Protein AF-A0A975SWA0-F1 (afdb_monomer_lite)

Organism: NCBI:txid2849501

Structure (mmCIF, N/CA/C/O backbone):
data_AF-A0A975SWA0-F1
#
_entry.id   AF-A0A975SWA0-F1
#
loop_
_atom_site.group_PDB
_atom_site.id
_atom_site.type_symbol
_atom_site.label_atom_id
_atom_site.label_alt_id
_atom_site.label_comp_id
_atom_site.label_asym_id
_atom_site.label_entity_id
_atom_site.label_seq_id
_atom_site.pdbx_PDB_ins_code
_atom_site.Cartn_x
_atom_site.Cartn_y
_atom_site.Cartn_z
_atom_site.occupancy
_atom_site.B_iso_or_equiv
_atom_site.auth_seq_id
_atom_site.auth_comp_id
_atom_site.auth_asym_id
_atom_site.auth_atom_id
_atom_site.pdbx_PDB_model_num
ATOM 1 N N . MET A 1 1 ? -30.942 8.955 77.197 1.00 41.12 1 MET A N 1
ATOM 2 C CA . MET A 1 1 ? -30.1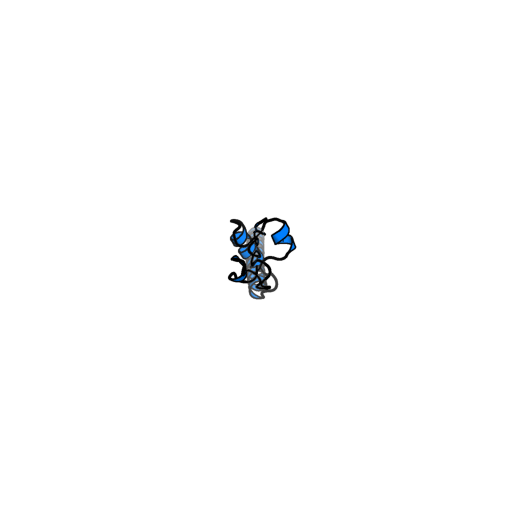04 8.687 76.015 1.00 41.12 1 MET A CA 1
ATOM 3 C C . MET A 1 1 ? -31.011 8.753 74.799 1.00 41.12 1 MET A C 1
ATOM 5 O O . MET A 1 1 ? -31.984 8.015 74.786 1.00 41.12 1 MET A O 1
ATOM 9 N N . GLN A 1 2 ? -30.776 9.682 73.870 1.00 46.50 2 GLN A N 1
ATOM 10 C CA . GLN A 1 2 ? -31.423 9.679 72.554 1.00 46.50 2 GLN A CA 1
ATOM 11 C C . GLN A 1 2 ? -30.546 8.830 71.633 1.00 46.50 2 GLN A C 1
ATOM 13 O O . GLN A 1 2 ? -29.376 9.153 71.444 1.00 46.50 2 GLN A O 1
ATOM 18 N N . GLU A 1 3 ? -31.096 7.716 71.161 1.00 51.94 3 GLU A N 1
ATOM 19 C CA . GLU A 1 3 ? -30.543 6.923 70.065 1.00 51.94 3 GLU A CA 1
ATOM 20 C C . GLU A 1 3 ? -30.561 7.814 68.818 1.00 51.94 3 GLU A C 1
ATOM 22 O O . GLU A 1 3 ? -31.618 8.282 68.395 1.00 51.94 3 GLU A O 1
ATOM 27 N N . HIS A 1 4 ? -29.380 8.151 68.307 1.00 52.66 4 HIS A N 1
ATOM 28 C CA . HIS A 1 4 ? -29.249 8.774 67.000 1.00 52.66 4 HIS A CA 1
ATOM 29 C C . HIS A 1 4 ? -29.371 7.653 65.967 1.00 52.66 4 HIS A C 1
ATOM 31 O O . HIS A 1 4 ? -28.428 6.885 65.802 1.00 52.66 4 HIS A O 1
ATOM 37 N N . ASP A 1 5 ? -30.526 7.560 65.307 1.00 61.88 5 ASP A N 1
ATOM 38 C CA . ASP A 1 5 ? -30.671 6.811 64.058 1.00 61.88 5 ASP A CA 1
ATOM 39 C C . ASP A 1 5 ? -29.697 7.414 63.031 1.00 61.88 5 ASP A C 1
ATOM 41 O O . ASP A 1 5 ? -29.865 8.557 62.590 1.00 61.88 5 ASP A O 1
ATOM 45 N N . GLU A 1 6 ? -28.638 6.675 62.694 1.00 64.38 6 GLU A N 1
ATOM 46 C CA . GLU A 1 6 ? -27.837 6.953 61.503 1.00 64.38 6 GLU A CA 1
ATOM 47 C C . GLU A 1 6 ? -28.718 6.720 60.266 1.00 64.38 6 GLU A C 1
ATOM 49 O O . GLU A 1 6 ? -29.348 5.666 60.159 1.00 64.38 6 GLU A O 1
ATOM 54 N N . PRO A 1 7 ? -28.791 7.666 59.315 1.00 55.22 7 PRO A N 1
ATOM 55 C CA . PRO A 1 7 ? -29.480 7.413 58.061 1.00 55.22 7 PRO A CA 1
ATOM 56 C C . PRO A 1 7 ? -28.705 6.351 57.273 1.00 55.22 7 PRO A C 1
ATOM 58 O O . PRO A 1 7 ? -27.536 6.551 56.943 1.00 55.22 7 PRO A O 1
ATOM 61 N N . GLU A 1 8 ? -29.363 5.230 56.968 1.00 56.88 8 GLU A N 1
ATOM 62 C CA . GLU A 1 8 ? -28.830 4.196 56.081 1.00 56.88 8 GLU A CA 1
ATOM 63 C C . GLU A 1 8 ? -28.373 4.828 54.758 1.00 56.88 8 GLU A C 1
ATOM 65 O O . GLU A 1 8 ? -29.136 5.496 54.056 1.00 56.88 8 GLU A O 1
ATOM 70 N N . HIS A 1 9 ? -27.092 4.650 54.443 1.00 53.62 9 HIS A N 1
ATOM 71 C CA . HIS A 1 9 ? -26.474 5.145 53.223 1.00 53.62 9 HIS A CA 1
ATOM 72 C C . HIS A 1 9 ? -27.065 4.368 52.026 1.00 53.62 9 HIS A C 1
ATOM 74 O O . HIS A 1 9 ? -26.914 3.14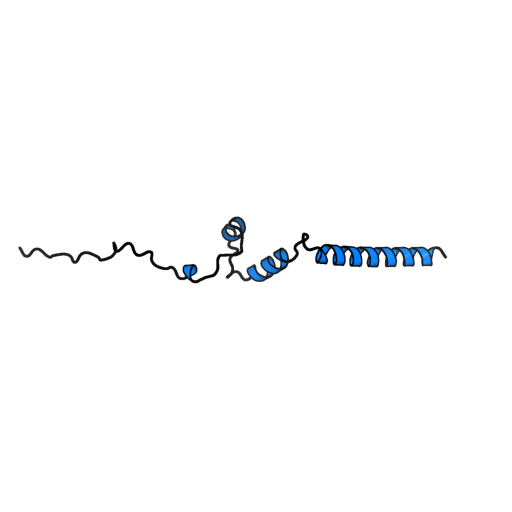7 51.980 1.00 53.62 9 HIS A O 1
ATOM 80 N N . PRO A 1 10 ? -27.732 5.008 51.047 1.00 53.41 10 PRO A N 1
ATOM 81 C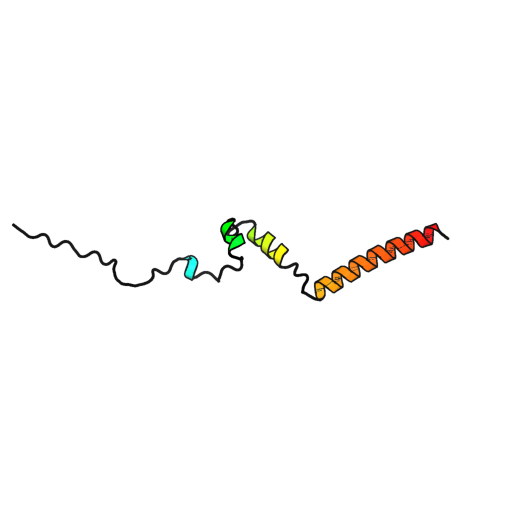 CA . PRO A 1 10 ? -28.495 4.308 50.005 1.00 53.41 10 PRO A CA 1
ATOM 82 C C . PRO A 1 10 ? -27.624 3.719 48.871 1.00 53.41 10 PRO A C 1
ATOM 84 O O . PRO A 1 10 ? -28.050 3.690 47.721 1.00 53.41 10 PRO A O 1
ATOM 87 N N . GLU A 1 11 ? -26.407 3.244 49.156 1.00 55.88 11 GLU A N 1
ATOM 88 C CA . GLU A 1 11 ? -25.446 2.762 48.136 1.00 55.88 11 GLU A CA 1
ATOM 89 C C . GLU A 1 11 ? -25.542 1.251 47.846 1.00 55.88 11 GLU A C 1
ATOM 91 O O . GLU A 1 11 ? -24.606 0.679 47.302 1.00 55.88 11 GLU A O 1
ATOM 96 N N . ASP A 1 12 ? -26.642 0.576 48.194 1.00 52.31 12 ASP A N 1
ATOM 97 C CA . ASP A 1 12 ? -26.852 -0.844 47.837 1.00 52.31 12 ASP A CA 1
ATOM 98 C C . ASP A 1 12 ? -28.133 -1.057 47.017 1.00 52.31 12 ASP A C 1
ATOM 100 O O . ASP A 1 12 ? -28.836 -2.063 47.107 1.00 52.31 12 ASP A O 1
ATOM 104 N N . SER A 1 13 ? -28.482 -0.072 46.187 1.00 53.97 13 SER A N 1
ATOM 105 C CA . SER A 1 13 ? -29.333 -0.345 45.035 1.00 53.97 13 SER A CA 1
ATOM 106 C C . SER A 1 13 ? -28.423 -0.899 43.943 1.00 53.97 13 SER A C 1
ATOM 108 O O . SER A 1 13 ? -27.597 -0.146 43.437 1.00 53.97 13 SER A O 1
ATOM 110 N N . GLY A 1 14 ? -28.554 -2.189 43.609 1.00 53.09 14 GLY A N 1
ATOM 111 C CA . GLY A 1 14 ? -27.788 -2.927 42.586 1.00 53.09 14 GLY A CA 1
ATOM 112 C C . GLY A 1 14 ? -27.976 -2.423 41.149 1.00 53.09 14 GLY A C 1
ATOM 113 O O . GLY A 1 14 ? -28.269 -3.194 40.237 1.00 53.09 14 GLY A O 1
ATOM 114 N N . VAL A 1 15 ? -27.863 -1.115 40.964 1.00 59.38 15 VAL A N 1
ATOM 115 C CA . VAL A 1 15 ? -27.905 -0.401 39.702 1.00 59.38 15 VAL A CA 1
ATOM 116 C C . VAL A 1 15 ? -26.451 -0.251 39.280 1.00 59.38 15 VAL A C 1
ATOM 118 O O . VAL A 1 15 ? -25.695 0.489 39.902 1.00 59.38 15 VAL A O 1
ATOM 121 N N . GLU A 1 16 ? -26.051 -1.006 38.261 1.00 65.25 16 GLU A N 1
ATOM 122 C CA . GLU A 1 16 ? -24.773 -0.807 37.580 1.00 65.25 16 GLU A CA 1
ATOM 123 C C . GLU A 1 16 ? -24.708 0.665 37.151 1.00 65.25 16 GLU A C 1
ATOM 125 O O . GLU A 1 16 ? -25.550 1.133 36.376 1.00 65.25 16 GLU A O 1
ATOM 130 N N . LEU A 1 17 ? -23.790 1.429 37.756 1.00 71.00 17 LEU A N 1
ATOM 131 C CA . LEU A 1 17 ? -23.559 2.811 37.364 1.00 71.00 17 LEU A CA 1
ATOM 132 C C . LEU A 1 17 ? -23.087 2.774 35.919 1.00 71.00 17 LEU A C 1
ATOM 134 O O . LEU A 1 17 ? -22.009 2.264 35.645 1.00 71.00 17 LEU A O 1
ATOM 138 N N . VAL A 1 18 ? -23.903 3.314 35.017 1.00 69.69 18 VAL A N 1
ATOM 139 C CA . VAL A 1 18 ? -23.519 3.461 33.616 1.00 69.69 18 VAL A CA 1
ATOM 140 C C . VAL A 1 18 ? -22.300 4.374 33.572 1.00 69.69 18 VAL A C 1
ATOM 142 O O . VAL A 1 18 ? -22.398 5.572 33.873 1.00 69.69 18 VAL A O 1
ATOM 145 N N . GLU A 1 19 ? -21.150 3.806 33.234 1.00 73.88 19 GLU A N 1
ATOM 146 C CA . GLU A 1 19 ? -19.920 4.561 33.085 1.00 73.88 19 GLU A CA 1
ATOM 147 C C . GLU A 1 19 ? -19.984 5.340 31.759 1.00 73.88 19 GLU A C 1
ATOM 149 O O . GLU A 1 19 ? -20.644 4.923 30.801 1.00 73.88 19 GLU A O 1
ATOM 154 N N . PRO A 1 20 ? -19.313 6.500 31.639 1.00 67.69 20 PRO A N 1
ATOM 155 C CA . PRO A 1 20 ? -19.304 7.276 30.394 1.00 67.69 20 PRO A CA 1
ATOM 156 C C . PRO A 1 20 ? -18.882 6.456 29.163 1.00 67.69 20 PRO A C 1
ATOM 158 O O . PRO A 1 20 ? -19.264 6.767 28.033 1.00 67.69 20 PRO A O 1
ATOM 161 N N . GLU A 1 21 ? -18.094 5.408 29.387 1.00 65.88 21 GLU A N 1
ATOM 162 C CA . GLU A 1 21 ? -17.584 4.483 28.384 1.00 65.88 21 GLU A CA 1
ATOM 163 C C . GLU A 1 21 ? -18.609 3.466 27.857 1.00 65.88 21 GLU A C 1
ATOM 165 O O . GLU A 1 21 ? -18.445 3.003 26.725 1.00 65.88 21 GLU A O 1
ATOM 170 N N . ASP A 1 22 ? -19.729 3.245 28.553 1.00 71.00 22 ASP A N 1
ATOM 171 C CA . ASP A 1 22 ? -20.839 2.393 28.087 1.00 71.00 22 ASP A CA 1
ATOM 172 C C . ASP A 1 22 ? -21.619 3.006 26.916 1.00 71.00 22 ASP A C 1
ATOM 174 O O . ASP A 1 22 ? -22.271 2.311 26.133 1.00 71.00 22 ASP A O 1
ATOM 178 N N . PHE A 1 23 ? -21.539 4.328 26.760 1.00 70.81 23 PHE A N 1
ATOM 179 C CA . PHE A 1 23 ? -22.134 5.041 25.629 1.00 70.81 23 PHE A CA 1
ATOM 180 C C . PHE A 1 23 ? -21.236 5.038 24.389 1.00 70.81 23 PHE A C 1
ATOM 182 O O . PHE A 1 23 ? -21.651 5.495 23.317 1.00 70.81 23 PHE A O 1
ATOM 189 N N . LEU A 1 24 ? -19.995 4.562 24.516 1.00 72.75 24 LEU A N 1
ATOM 190 C CA . LEU A 1 24 ? -19.041 4.561 23.424 1.00 72.75 24 LEU A CA 1
ATOM 191 C C . LEU A 1 24 ? -19.129 3.251 22.622 1.00 72.75 24 LEU A C 1
ATOM 193 O O . LEU A 1 24 ? -19.354 2.180 23.177 1.00 72.75 24 LEU A O 1
ATOM 197 N N . PRO A 1 25 ? -18.887 3.289 21.297 1.00 69.25 25 PRO A N 1
ATOM 198 C CA . PRO A 1 25 ? -18.776 2.074 20.490 1.00 69.25 25 PRO A CA 1
ATOM 199 C C . PRO A 1 25 ? -17.730 1.114 21.072 1.00 69.25 25 PRO A C 1
ATOM 201 O O . PRO A 1 25 ? -16.763 1.570 21.677 1.00 69.25 25 PRO A O 1
ATOM 204 N N . ALA A 1 26 ? -17.850 -0.195 20.853 1.00 71.44 26 ALA A N 1
ATOM 205 C CA . ALA A 1 26 ? -16.820 -1.142 21.291 1.00 71.44 26 ALA A CA 1
ATOM 206 C C . ALA A 1 26 ? -15.427 -0.738 20.763 1.00 71.44 26 ALA A C 1
ATOM 208 O O . ALA A 1 26 ? -15.295 -0.316 19.610 1.00 71.44 26 ALA A O 1
ATOM 209 N N . ASN A 1 27 ? -14.393 -0.842 21.608 1.00 71.38 27 ASN A N 1
ATOM 210 C CA . ASN A 1 27 ? -13.034 -0.460 21.229 1.00 71.38 27 ASN A CA 1
ATOM 211 C C . ASN A 1 27 ? -12.538 -1.362 20.080 1.00 71.38 27 ASN A C 1
ATOM 213 O O . ASN A 1 27 ? -12.461 -2.578 20.270 1.00 71.38 27 ASN A O 1
ATOM 217 N N . PRO A 1 28 ? -12.197 -0.816 18.898 1.00 72.06 28 PRO A N 1
ATOM 218 C CA . PRO A 1 28 ? -11.774 -1.630 17.758 1.00 72.06 28 PRO A CA 1
ATOM 219 C C . PRO A 1 28 ? -10.361 -2.212 17.915 1.00 72.06 28 PRO A C 1
ATOM 221 O O . PRO A 1 28 ? -9.950 -3.043 17.103 1.00 72.06 28 PRO A O 1
ATOM 224 N N . PHE A 1 29 ? -9.596 -1.771 18.917 1.00 74.50 29 PHE A N 1
ATOM 225 C CA . PHE A 1 29 ? -8.226 -2.225 19.131 1.00 74.50 29 PHE A CA 1
ATOM 226 C C . PHE A 1 29 ? -8.171 -3.538 19.931 1.00 74.50 29 PHE A C 1
ATOM 228 O O . PHE A 1 29 ? -8.906 -3.697 20.906 1.00 74.50 29 PHE A O 1
ATOM 235 N N . PRO A 1 30 ? -7.287 -4.486 19.565 1.00 76.50 30 PRO A N 1
ATOM 236 C CA . PRO A 1 30 ? -7.095 -5.723 20.320 1.00 76.50 30 PRO A CA 1
ATOM 237 C C . PRO A 1 30 ? -6.537 -5.448 21.725 1.00 76.50 30 PRO A C 1
ATOM 239 O O . PRO A 1 30 ? -5.835 -4.460 21.937 1.00 76.50 30 PRO A O 1
ATOM 242 N N . LEU A 1 31 ? -6.801 -6.354 22.674 1.00 78.62 31 LEU A N 1
ATOM 243 C CA . LEU A 1 31 ? -6.453 -6.199 24.097 1.00 78.62 31 LEU A CA 1
ATOM 244 C C . LEU A 1 31 ? -4.968 -5.857 24.328 1.00 78.62 31 LEU A C 1
ATOM 246 O O . LEU A 1 31 ? -4.638 -5.049 25.193 1.00 78.62 31 LEU A O 1
ATOM 250 N N . ASP A 1 32 ? -4.071 -6.436 23.531 1.00 76.00 32 ASP A N 1
ATOM 251 C CA . ASP A 1 32 ? -2.631 -6.183 23.640 1.00 76.00 32 ASP A CA 1
ATOM 252 C C . ASP A 1 32 ? -2.257 -4.739 23.278 1.00 76.00 32 ASP A C 1
ATOM 254 O O . ASP A 1 32 ? -1.381 -4.160 23.913 1.00 76.00 32 ASP A O 1
ATOM 258 N N . ALA A 1 33 ? -2.950 -4.126 22.312 1.00 75.19 33 ALA A N 1
ATOM 259 C CA . ALA A 1 33 ? -2.751 -2.720 21.964 1.00 75.19 33 ALA A CA 1
ATOM 260 C C . ALA A 1 33 ? -3.271 -1.801 23.081 1.00 75.19 33 ALA A C 1
ATOM 262 O O . ALA A 1 33 ? -2.592 -0.849 23.467 1.00 75.19 33 ALA A O 1
ATOM 263 N N . GLN A 1 34 ? -4.413 -2.147 23.679 1.00 76.25 34 GLN A N 1
ATOM 264 C CA . GLN A 1 34 ? -4.979 -1.403 24.809 1.00 76.25 34 GLN A CA 1
ATOM 265 C C . GLN A 1 34 ? -4.027 -1.393 26.013 1.00 76.25 34 GLN A C 1
ATOM 267 O O . GLN A 1 34 ? -3.805 -0.353 26.628 1.00 76.25 34 GLN A O 1
ATOM 272 N N . ARG A 1 35 ? -3.368 -2.526 26.296 1.00 77.06 35 ARG A N 1
ATOM 273 C CA . ARG A 1 35 ? -2.342 -2.638 27.354 1.00 77.06 35 ARG A CA 1
ATOM 274 C C . ARG A 1 35 ? -1.110 -1.767 27.119 1.00 77.06 35 ARG A C 1
ATOM 276 O O . ARG A 1 35 ? -0.409 -1.440 28.071 1.00 77.06 35 ARG A O 1
ATOM 283 N N . MET A 1 36 ? -0.842 -1.395 25.871 1.00 76.00 36 MET A N 1
ATOM 284 C CA . MET A 1 36 ? 0.239 -0.477 25.508 1.00 76.00 36 MET A CA 1
ATOM 285 C C . MET A 1 36 ? -0.197 0.997 25.551 1.00 76.00 36 MET A C 1
ATOM 287 O O . MET A 1 36 ? 0.573 1.866 25.153 1.00 76.00 36 MET A O 1
ATOM 291 N N . GLY A 1 37 ? -1.417 1.293 26.016 1.00 71.62 37 GLY A N 1
ATOM 292 C CA . GLY A 1 37 ? -1.978 2.646 26.021 1.00 71.62 37 GLY A CA 1
ATOM 293 C C . GLY A 1 37 ? -2.474 3.107 24.648 1.00 71.62 37 GLY A C 1
ATOM 294 O O . GLY A 1 37 ? -2.732 4.293 24.452 1.00 71.62 37 GLY A O 1
ATOM 295 N N . ILE A 1 38 ? -2.604 2.188 23.683 1.00 72.25 38 ILE A N 1
ATOM 296 C CA . ILE A 1 38 ? -3.223 2.478 22.391 1.00 72.25 38 ILE A CA 1
ATOM 297 C C . ILE A 1 38 ? -4.731 2.330 22.567 1.00 72.25 38 ILE A C 1
ATOM 299 O O . ILE A 1 38 ? -5.282 1.230 22.521 1.00 72.25 38 ILE A O 1
ATOM 303 N N . ASP A 1 39 ? -5.388 3.465 22.762 1.00 72.38 39 ASP A N 1
ATOM 304 C CA . ASP A 1 39 ? -6.841 3.581 22.768 1.00 72.38 39 ASP A CA 1
ATOM 305 C C . ASP A 1 39 ? -7.310 4.565 21.684 1.00 72.38 39 ASP A C 1
ATOM 307 O O . ASP A 1 39 ? -6.503 5.295 21.099 1.00 72.38 39 ASP A O 1
ATOM 311 N N . ARG A 1 40 ? -8.617 4.596 21.409 1.00 68.31 40 ARG A N 1
ATOM 312 C CA . ARG A 1 40 ? -9.280 5.468 20.425 1.00 68.31 40 ARG A CA 1
ATOM 313 C C . ARG A 1 40 ? -9.031 6.970 20.640 1.00 68.31 40 ARG A C 1
ATOM 315 O O . ARG A 1 40 ? -9.215 7.736 19.702 1.00 68.31 40 ARG A O 1
ATOM 322 N N . TRP A 1 41 ? -8.628 7.374 21.847 1.00 69.06 41 TRP A N 1
ATOM 323 C CA . TRP A 1 41 ? -8.294 8.758 22.214 1.00 69.06 41 TRP A CA 1
ATOM 324 C C . TRP A 1 41 ? -6.805 9.067 22.031 1.00 69.06 41 TRP A C 1
ATOM 326 O O . TRP A 1 41 ? -6.396 10.212 22.201 1.00 69.06 41 TRP A O 1
ATOM 336 N N . SER A 1 42 ? -5.976 8.067 21.711 1.00 68.94 42 SER A N 1
ATOM 337 C CA . SER A 1 42 ? -4.556 8.305 21.473 1.00 68.94 42 SER A CA 1
ATOM 338 C C . SER A 1 42 ? -4.355 8.998 20.127 1.00 68.94 42 SER A C 1
ATOM 340 O O . SER A 1 42 ? -4.950 8.609 19.120 1.00 68.94 42 SER A O 1
ATOM 342 N N . ASP A 1 43 ? -3.447 9.971 20.077 1.00 67.12 43 ASP A N 1
ATOM 343 C CA . ASP A 1 43 ? -3.074 10.657 18.830 1.00 67.12 43 ASP A CA 1
ATOM 344 C C . ASP A 1 43 ? -2.581 9.677 17.746 1.00 67.12 43 ASP A C 1
ATOM 346 O O . ASP A 1 43 ? -2.704 9.917 16.545 1.00 67.12 43 ASP A O 1
ATOM 350 N N . ASN A 1 44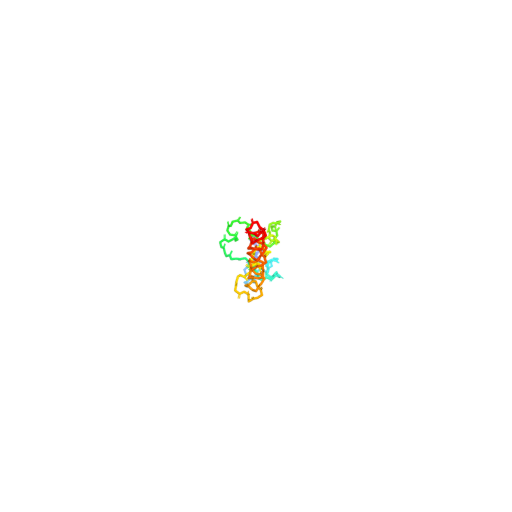 ? -2.072 8.516 18.168 1.00 66.62 44 ASN A N 1
ATOM 351 C CA . ASN A 1 44 ? -1.588 7.454 17.290 1.00 66.62 44 ASN A CA 1
ATOM 352 C C . ASN A 1 44 ? -2.702 6.532 16.766 1.00 66.62 44 ASN A C 1
ATOM 354 O O . ASN A 1 44 ? -2.462 5.771 15.823 1.00 66.62 44 ASN A O 1
ATOM 358 N N . ALA A 1 45 ? -3.918 6.598 17.319 1.00 63.22 45 ALA A N 1
ATOM 359 C CA . ALA A 1 45 ? -5.034 5.727 16.950 1.00 63.22 45 ALA A CA 1
ATOM 360 C C . ALA A 1 45 ? -5.379 5.829 15.459 1.00 63.22 45 ALA A C 1
ATOM 362 O O . ALA A 1 45 ? -5.592 4.811 14.798 1.00 63.22 45 ALA A O 1
ATOM 363 N N . GLY A 1 46 ? -5.366 7.046 14.902 1.00 67.94 46 GLY A N 1
ATOM 364 C CA . GLY A 1 46 ? -5.611 7.267 13.476 1.00 67.94 46 GLY A CA 1
ATOM 365 C C . GLY A 1 46 ? -4.543 6.621 12.591 1.00 67.94 46 GLY A C 1
ATOM 366 O O . GLY A 1 46 ? -4.855 5.988 11.584 1.00 67.94 46 GLY A O 1
ATOM 367 N N . MET A 1 47 ? -3.278 6.705 13.000 1.00 69.12 47 MET A N 1
ATOM 368 C CA . MET A 1 47 ? -2.152 6.155 12.245 1.00 69.12 47 MET A CA 1
ATOM 369 C C . MET A 1 47 ? -2.147 4.618 12.272 1.00 69.12 47 MET A C 1
ATOM 371 O O . MET A 1 47 ? -1.876 3.970 11.259 1.00 69.12 47 MET A O 1
ATOM 375 N N . ILE A 1 48 ? -2.532 4.027 13.405 1.00 67.50 48 ILE A N 1
ATOM 376 C CA . ILE A 1 48 ? -2.662 2.574 13.568 1.00 67.50 48 ILE A CA 1
ATOM 377 C C . ILE A 1 48 ? -3.881 2.045 12.805 1.00 67.50 48 ILE A C 1
ATOM 379 O O . ILE A 1 48 ? -3.790 0.990 12.178 1.00 67.50 48 ILE A O 1
ATOM 383 N N . ALA A 1 49 ? -4.995 2.782 12.775 1.00 66.25 49 ALA A N 1
ATOM 384 C CA . ALA A 1 49 ? -6.148 2.440 11.943 1.00 66.25 49 ALA A CA 1
ATOM 385 C C . ALA A 1 49 ? -5.790 2.434 10.446 1.00 66.25 49 ALA A C 1
ATOM 387 O O . ALA A 1 49 ? -6.192 1.525 9.718 1.00 66.25 49 ALA A O 1
ATOM 388 N N . VAL A 1 50 ? -4.975 3.390 9.989 1.00 68.19 50 VAL A N 1
ATOM 389 C CA . VAL A 1 50 ? -4.470 3.418 8.607 1.00 68.19 50 VAL A CA 1
ATOM 390 C C . VAL A 1 50 ? -3.529 2.242 8.335 1.00 68.19 50 VAL A C 1
ATOM 392 O O . VAL A 1 50 ? -3.705 1.552 7.329 1.00 68.19 50 VAL A O 1
ATOM 395 N N . ALA A 1 51 ? -2.583 1.957 9.231 1.00 72.00 51 ALA A N 1
ATOM 396 C CA . ALA A 1 51 ? -1.678 0.814 9.093 1.00 72.00 51 ALA A CA 1
ATOM 397 C C . ALA A 1 51 ? -2.435 -0.529 9.069 1.00 72.00 51 ALA A C 1
ATOM 399 O O . ALA A 1 51 ? -2.145 -1.389 8.242 1.00 72.00 51 ALA A O 1
ATOM 400 N N . SER A 1 52 ? -3.457 -0.675 9.915 1.00 64.62 52 SER A N 1
ATOM 401 C CA . SER A 1 52 ? -4.386 -1.814 9.932 1.00 64.62 52 SER A CA 1
ATOM 402 C C . SER A 1 52 ? -5.219 -1.914 8.646 1.00 64.62 52 SER A C 1
ATOM 404 O O . SER A 1 52 ? -5.474 -3.008 8.140 1.00 64.62 52 SER A O 1
ATOM 406 N N . SER A 1 53 ? -5.608 -0.777 8.058 1.00 63.34 53 SER A N 1
ATOM 407 C CA . SER A 1 53 ? -6.410 -0.748 6.829 1.00 63.34 53 SER A CA 1
ATOM 408 C C . SER A 1 53 ? -5.677 -1.288 5.593 1.00 63.34 53 SER A C 1
ATOM 410 O O . SER A 1 53 ? -6.344 -1.689 4.626 1.00 63.34 53 SER A O 1
ATOM 412 N N . LEU A 1 54 ? -4.336 -1.345 5.642 1.00 65.94 54 LEU A N 1
ATOM 413 C CA . LEU A 1 54 ? -3.465 -2.016 4.673 1.00 65.94 54 LEU A CA 1
ATOM 414 C C . LEU A 1 54 ? -3.586 -3.547 4.808 1.00 65.94 54 LEU A C 1
ATOM 416 O O . LEU A 1 54 ? -2.643 -4.282 5.091 1.00 65.94 54 LEU A O 1
ATOM 420 N N . ASP A 1 55 ? -4.799 -4.045 4.603 1.00 65.44 55 ASP A N 1
ATOM 421 C CA . ASP A 1 55 ? -5.105 -5.461 4.683 1.00 65.44 55 ASP A CA 1
ATOM 422 C C . ASP A 1 55 ? -4.676 -6.171 3.390 1.00 65.44 55 ASP A C 1
ATOM 424 O O . ASP A 1 55 ? -5.301 -6.035 2.332 1.00 65.44 55 ASP A O 1
ATOM 428 N N . SER A 1 56 ? -3.615 -6.973 3.492 1.00 63.69 56 SER A N 1
ATOM 429 C CA . SER A 1 56 ? -3.111 -7.830 2.408 1.00 63.69 56 SER A CA 1
ATOM 430 C C . SER A 1 56 ? -4.122 -8.883 1.923 1.00 63.69 56 SER A C 1
ATOM 432 O O . SER A 1 56 ? -3.937 -9.472 0.850 1.00 63.69 56 SER A O 1
ATOM 434 N N . ARG A 1 57 ? -5.207 -9.125 2.676 1.00 66.38 57 ARG A N 1
ATOM 435 C CA . ARG A 1 57 ? -6.289 -10.039 2.282 1.00 66.38 57 ARG A CA 1
ATOM 436 C C . ARG A 1 57 ? -7.206 -9.441 1.220 1.00 66.38 57 ARG A C 1
ATOM 438 O O . ARG A 1 57 ? -7.883 -10.196 0.520 1.00 66.38 57 ARG A O 1
ATOM 445 N N . LYS A 1 58 ? -7.215 -8.115 1.043 1.00 73.75 58 LYS A N 1
ATOM 446 C CA . LYS A 1 58 ? -8.010 -7.466 -0.005 1.00 73.75 58 LYS A CA 1
ATOM 447 C C . LYS A 1 58 ? -7.382 -7.736 -1.373 1.00 73.75 58 LYS A C 1
ATOM 449 O O . LYS A 1 58 ? -6.228 -7.392 -1.627 1.00 73.75 58 LYS A O 1
ATOM 454 N N . LEU A 1 59 ? -8.168 -8.310 -2.288 1.00 78.69 59 LEU A N 1
ATOM 455 C CA . LEU A 1 59 ? -7.740 -8.568 -3.670 1.00 78.69 59 LEU A CA 1
ATOM 456 C C . LEU A 1 59 ? -7.240 -7.296 -4.370 1.00 78.69 59 LEU A C 1
ATOM 458 O O . LEU A 1 59 ? -6.293 -7.365 -5.149 1.00 78.69 59 LEU A O 1
ATOM 462 N N . SER A 1 60 ? -7.813 -6.134 -4.041 1.00 80.19 60 SER A N 1
ATOM 463 C CA . SER A 1 60 ? -7.369 -4.838 -4.562 1.00 80.19 60 SER A CA 1
ATOM 464 C C . SER A 1 60 ? -5.908 -4.535 -4.226 1.00 80.19 60 SER A C 1
ATOM 466 O O . SER A 1 60 ? -5.175 -4.078 -5.099 1.00 80.19 60 SER A O 1
ATOM 468 N N . HIS A 1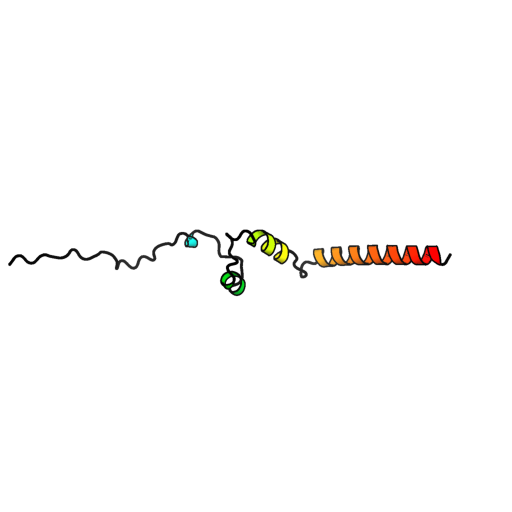 61 ? -5.448 -4.851 -3.011 1.00 82.38 61 HIS A N 1
ATOM 469 C CA . HIS A 1 61 ? -4.057 -4.629 -2.619 1.00 82.38 61 HIS A CA 1
ATOM 470 C C . HIS A 1 61 ? -3.101 -5.506 -3.432 1.00 82.38 61 HIS A C 1
ATOM 472 O O . HIS A 1 61 ? -2.096 -5.019 -3.944 1.00 82.38 61 HIS A O 1
ATOM 478 N N . LYS A 1 62 ? -3.455 -6.783 -3.632 1.00 84.50 62 LYS A N 1
ATOM 479 C CA . LYS A 1 62 ? -2.681 -7.694 -4.487 1.00 84.50 62 LYS A CA 1
ATOM 480 C C . LYS A 1 62 ? -2.572 -7.168 -5.915 1.00 84.50 62 LYS A C 1
ATOM 482 O O . LYS A 1 62 ? -1.479 -7.171 -6.466 1.00 84.50 62 LYS A O 1
ATOM 487 N N . ILE A 1 63 ? -3.674 -6.696 -6.498 1.00 91.56 63 ILE A N 1
ATOM 488 C CA . ILE A 1 63 ? -3.678 -6.153 -7.864 1.00 91.56 63 ILE A CA 1
ATOM 489 C C . ILE A 1 63 ? -2.756 -4.933 -7.958 1.00 91.56 63 ILE A C 1
ATOM 491 O O . ILE A 1 63 ? -1.898 -4.891 -8.835 1.00 91.56 63 ILE A O 1
ATOM 495 N N . VAL A 1 64 ? -2.877 -3.977 -7.032 1.00 90.56 64 VAL A N 1
ATOM 496 C CA . VAL A 1 64 ? -2.020 -2.779 -7.012 1.00 90.56 64 VAL A CA 1
ATOM 497 C C . VAL A 1 64 ? -0.545 -3.155 -6.854 1.00 90.56 64 VAL A C 1
ATOM 499 O O . VAL A 1 64 ? 0.295 -2.630 -7.582 1.00 90.56 64 VAL A O 1
ATOM 502 N N . ALA A 1 65 ? -0.228 -4.100 -5.966 1.00 90.00 65 ALA A N 1
ATOM 503 C CA . ALA A 1 65 ? 1.136 -4.587 -5.775 1.00 90.00 65 ALA A CA 1
ATOM 504 C C . ALA A 1 65 ? 1.706 -5.230 -7.052 1.00 90.00 65 ALA A C 1
ATOM 506 O O . ALA A 1 65 ? 2.832 -4.924 -7.441 1.00 90.00 65 ALA A O 1
ATOM 507 N N . TRP A 1 66 ? 0.923 -6.066 -7.743 1.00 96.44 66 TRP A N 1
ATOM 508 C CA . TRP A 1 66 ? 1.320 -6.665 -9.021 1.00 96.44 66 TRP A CA 1
ATOM 509 C C . TRP A 1 66 ? 1.544 -5.619 -10.116 1.00 96.44 66 TRP A C 1
ATOM 511 O O . TRP A 1 66 ? 2.525 -5.715 -10.848 1.00 96.44 66 TRP A O 1
ATOM 521 N N . VAL A 1 67 ? 0.678 -4.607 -10.213 1.00 96.75 67 VAL A N 1
ATOM 522 C CA . VAL A 1 67 ? 0.826 -3.513 -11.187 1.00 96.75 67 VAL A CA 1
ATOM 523 C C . VAL A 1 67 ? 2.113 -2.726 -10.937 1.00 96.75 67 VAL A C 1
ATOM 525 O O . VAL A 1 67 ? 2.890 -2.518 -11.867 1.00 96.75 67 VAL A O 1
ATOM 528 N N . MET A 1 68 ? 2.371 -2.339 -9.684 1.00 96.19 68 MET A N 1
ATOM 529 C CA . MET A 1 68 ? 3.612 -1.665 -9.282 1.00 96.19 68 MET A CA 1
ATOM 530 C C . MET A 1 68 ? 4.845 -2.507 -9.626 1.00 96.19 68 MET A C 1
ATOM 532 O O . MET A 1 68 ? 5.775 -2.006 -10.259 1.00 96.19 68 MET A O 1
ATOM 536 N N . LEU A 1 69 ? 4.827 -3.792 -9.259 1.00 96.75 69 LEU A N 1
ATOM 537 C CA . LEU A 1 69 ? 5.929 -4.714 -9.518 1.00 96.75 69 LEU A CA 1
ATOM 538 C C . LEU A 1 69 ? 6.217 -4.825 -11.019 1.00 96.75 69 LEU A C 1
ATOM 540 O O . LEU A 1 69 ? 7.340 -4.570 -11.448 1.00 96.75 69 LEU A O 1
ATOM 544 N N . LEU A 1 70 ? 5.197 -5.136 -11.823 1.00 98.06 70 LEU A N 1
ATOM 545 C CA . LEU A 1 70 ? 5.343 -5.287 -13.270 1.00 98.06 70 LEU A CA 1
ATOM 546 C C . LEU A 1 70 ? 5.798 -3.991 -13.939 1.00 98.06 70 LEU A C 1
ATOM 548 O O . LEU A 1 70 ? 6.627 -4.048 -14.843 1.00 98.06 70 LEU A O 1
ATOM 552 N N . SER A 1 71 ? 5.317 -2.832 -13.485 1.00 97.88 71 SER A N 1
ATOM 553 C CA . SER A 1 71 ? 5.738 -1.536 -14.024 1.00 97.88 71 SER A CA 1
ATOM 554 C C . SER A 1 71 ? 7.236 -1.297 -13.825 1.00 97.88 71 SER A C 1
ATOM 556 O O . SER A 1 71 ? 7.928 -0.908 -14.766 1.00 97.88 71 SER A O 1
ATOM 558 N N . ILE A 1 72 ? 7.752 -1.541 -12.618 1.00 97.56 72 ILE A N 1
ATOM 559 C CA . ILE A 1 72 ? 9.174 -1.344 -12.306 1.00 97.56 72 ILE A CA 1
ATOM 560 C C . ILE A 1 72 ? 10.029 -2.369 -13.059 1.00 97.56 72 ILE A C 1
ATOM 562 O O . ILE A 1 72 ? 11.044 -2.008 -13.656 1.00 97.56 72 ILE A O 1
ATOM 566 N N . THR A 1 73 ? 9.610 -3.637 -13.076 1.00 97.69 73 THR A N 1
ATOM 567 C CA . THR A 1 73 ? 10.324 -4.699 -13.795 1.00 97.69 73 THR A CA 1
ATOM 568 C C . THR A 1 73 ? 10.366 -4.433 -15.299 1.00 97.69 73 THR A C 1
ATOM 570 O O . THR A 1 73 ? 11.429 -4.558 -15.902 1.00 97.69 73 THR A O 1
ATOM 573 N N . ALA A 1 74 ? 9.249 -4.021 -15.904 1.00 97.38 74 ALA A N 1
ATOM 574 C CA . ALA A 1 74 ? 9.185 -3.694 -17.326 1.00 97.38 74 ALA A CA 1
ATOM 575 C C . ALA A 1 74 ? 10.063 -2.485 -17.672 1.00 97.38 74 ALA A C 1
ATOM 577 O O . ALA A 1 74 ? 10.795 -2.529 -18.658 1.00 97.38 74 ALA A O 1
ATOM 578 N N . TRP A 1 75 ? 10.044 -1.437 -16.841 1.00 97.94 75 TRP A N 1
ATOM 579 C CA . TRP A 1 75 ? 10.915 -0.275 -17.016 1.00 97.94 75 TRP A CA 1
ATOM 580 C C . TRP A 1 75 ? 12.399 -0.660 -16.990 1.00 97.94 75 TRP A C 1
ATOM 582 O O . TRP A 1 75 ? 13.153 -0.280 -17.884 1.00 97.94 75 TRP A O 1
ATOM 592 N N . LEU A 1 76 ? 12.818 -1.455 -16.001 1.00 97.56 76 LEU A N 1
ATOM 593 C CA . LEU A 1 76 ? 14.199 -1.934 -15.897 1.00 97.56 76 LEU A CA 1
ATOM 594 C C . LEU A 1 76 ? 14.593 -2.823 -17.081 1.00 97.56 76 LEU A C 1
ATOM 596 O O . LEU A 1 76 ? 15.672 -2.647 -17.642 1.00 97.56 76 LEU A O 1
ATOM 600 N N . ALA A 1 77 ? 13.721 -3.745 -17.487 1.00 97.12 77 ALA A N 1
ATOM 601 C CA . ALA A 1 77 ? 13.966 -4.608 -18.639 1.00 97.12 77 ALA A CA 1
ATOM 602 C C . ALA A 1 77 ? 14.113 -3.796 -19.935 1.00 97.12 77 ALA A C 1
ATOM 604 O O . ALA A 1 77 ? 15.010 -4.066 -20.730 1.00 97.12 77 ALA A O 1
ATOM 605 N N . PHE A 1 78 ? 13.280 -2.769 -20.120 1.00 97.62 78 PHE A N 1
ATOM 606 C CA . PHE A 1 78 ? 13.371 -1.863 -21.261 1.00 97.62 78 PHE A CA 1
ATOM 607 C C . PHE A 1 78 ? 14.691 -1.083 -21.269 1.00 97.62 78 PHE A C 1
ATOM 609 O O . PHE A 1 78 ? 15.362 -1.026 -22.295 1.00 97.62 78 PHE A O 1
ATOM 616 N N . GLN A 1 79 ? 15.105 -0.540 -20.122 1.00 97.31 79 GLN A N 1
ATOM 617 C CA . GLN A 1 79 ? 16.394 0.148 -19.989 1.00 97.31 79 GLN A CA 1
ATOM 618 C C . GLN A 1 79 ? 17.573 -0.775 -20.331 1.00 97.31 79 GLN A C 1
ATOM 620 O O . GLN A 1 79 ? 18.473 -0.380 -21.070 1.00 97.31 79 GLN A O 1
ATOM 625 N N . LEU A 1 80 ? 17.555 -2.019 -19.842 1.00 96.56 80 LEU A N 1
ATOM 626 C CA . LEU A 1 80 ? 18.584 -3.014 -20.159 1.00 96.56 80 LEU A CA 1
ATOM 627 C C . LEU A 1 80 ? 18.604 -3.370 -21.648 1.00 96.56 80 LEU A C 1
ATOM 629 O O . LEU A 1 80 ? 19.677 -3.479 -22.232 1.00 96.56 80 LEU A O 1
ATOM 633 N N . TRP A 1 81 ? 17.433 -3.513 -22.269 1.00 97.62 81 TRP A N 1
ATOM 634 C CA . TRP A 1 81 ? 17.321 -3.776 -23.701 1.00 97.62 81 TRP A CA 1
ATOM 635 C C . TRP A 1 81 ? 17.933 -2.651 -24.543 1.00 97.62 81 TRP A C 1
ATOM 637 O O . TRP A 1 81 ? 18.713 -2.921 -25.454 1.00 97.62 81 TRP A O 1
ATOM 647 N N . VAL A 1 82 ? 17.617 -1.395 -24.209 1.00 97.06 82 VAL A N 1
ATOM 648 C CA . VAL A 1 82 ? 18.163 -0.208 -24.889 1.00 97.06 82 VAL A CA 1
ATOM 649 C C . VAL A 1 82 ?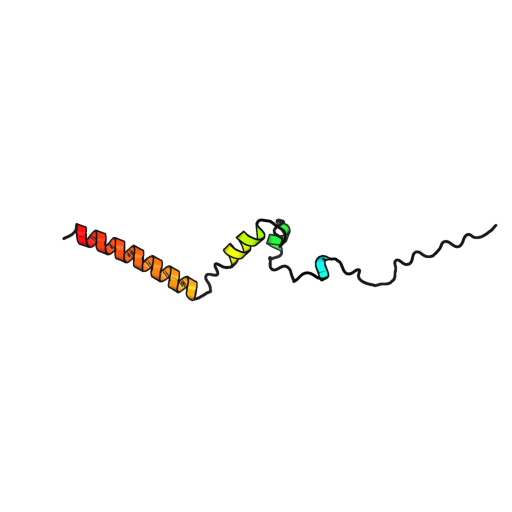 19.685 -0.140 -24.766 1.00 97.06 82 VAL A C 1
ATOM 651 O O . VAL A 1 82 ? 20.340 0.276 -25.707 1.00 97.06 82 VAL A O 1
ATOM 654 N N . GLN A 1 83 ? 20.263 -0.570 -23.643 1.00 93.25 83 GLN A N 1
ATOM 655 C CA . GLN A 1 83 ? 21.721 -0.606 -23.470 1.00 93.25 83 GLN A CA 1
ATOM 656 C C . GLN A 1 83 ? 22.411 -1.711 -24.288 1.00 93.25 83 GLN A C 1
ATOM 658 O O . GLN A 1 83 ? 23.609 -1.624 -24.543 1.00 93.25 83 GLN A O 1
ATOM 663 N N . MET A 1 84 ? 21.690 -2.778 -24.648 1.00 90.25 84 MET A N 1
ATOM 664 C CA . MET A 1 84 ? 22.239 -3.917 -25.395 1.00 90.25 84 MET A CA 1
ATOM 665 C C . MET A 1 84 ? 22.104 -3.782 -26.919 1.00 90.25 84 MET A C 1
ATOM 667 O O . MET A 1 84 ? 22.710 -4.580 -27.634 1.00 90.25 84 MET A O 1
ATOM 671 N N . THR A 1 85 ? 21.306 -2.825 -27.405 1.00 88.69 85 THR A N 1
ATOM 672 C CA . THR A 1 85 ? 21.087 -2.542 -28.837 1.00 88.69 85 THR A CA 1
ATOM 673 C C . THR A 1 85 ? 21.886 -1.320 -29.264 1.00 88.69 85 THR A C 1
ATOM 675 O O . THR A 1 85 ? 22.539 -1.397 -30.327 1.00 88.69 85 THR A O 1
#

Foldseek 3Di:
DDDPPDPPDPPPPPDDPCDPCVPPDPWPDDPVCVVVVQGPPDPCVVVVVVVVVCDPPDPVNVVVVVVVVCVVVVVVVVVVVVVVD

Sequence (85 aa):
MQEHDEPEHPEDSGVELVEPEDFLPANPFPLDAQRMGIDRWSDNAGMIAVASSLDSRKLSHKIVAWVMLLSITAWLAFQLWVQMT

Radius of gyration: 30.09 Å; chains: 1; bounding box: 54×21×105 Å

pLDDT: mean 74.73, std 14.87, range [41.12, 98.06]

Secondary structure (DSSP, 8-state):
-----PPPP-TT-------GGGGSPPP-S-HHHHHTT--TTSTTHHHHHHHHH--TTSHHHHHHHHHHHHHHHHHHHHHHHHHH-